Protein AF-A0A1L9V0K8-F1 (afdb_monomer)

Organism: Aspergillus brasiliensis (strain CBS 101740 / IMI 381727 / IBT 21946) (NCBI:txid767769)

Nearest PDB structures (foldseek):
  1f1a-assembly1_A-2  TM=9.279E-01  e=5.979E-10  Saccharomyces cerevisiae
  1f18-assembly1_A-2  TM=9.106E-01  e=4.936E-10  Saccharomyces cerevisiae
  1f1d-assembly1_A-2  TM=9.138E-01  e=9.966E-10  Saccharomyces cerevisiae
  1hl5-assembly6_F  TM=8.188E-01  e=9.318E-09  Homo sapiens
  7wwy-assembly1_B  TM=7.951E-01  e=3.575E-09  Canis lupus familiaris

InterPro domains:
  IPR001424 Superoxide dismutase, copper/zinc binding domain [PF00080] (11-53)
  IPR001424 Superoxide dismutase, copper/zinc binding domain [PF00080] (60-106)
  IPR018152 Superoxide dismutase, copper/zinc, binding site [PS00087] (31-41)
  IPR024134 Superoxide dismutase (Cu/Zn) / superoxide dismutase copper chaperone [PTHR10003] (60-106)
  IPR036423 Superoxide dismutase-like, copper/zinc binding domain superfamily [G3DSA:2.60.40.200] (2-54)
  IPR036423 Superoxide dismutase-like, copper/zinc binding domain superfamily [G3DSA:2.60.40.200] (55-107)
  IPR036423 Superoxide dismutase-like, copper/zinc binding domain superfamily [SSF49329] (10-106)

Solvent-accessible surface area (backbone atoms only — not comparable to full-atom values): 6485 Å² total; per-residue (Å²): 115,48,47,74,50,76,47,80,48,67,61,100,82,52,69,48,78,48,76,51,79,45,64,67,70,83,100,63,65,56,23,76,45,51,20,54,32,48,36,60,90,59,49,57,64,48,12,60,56,59,50,85,62,62,82,72,88,80,65,89,76,68,74,36,76,88,53,98,68,33,50,62,52,13,15,42,36,39,31,68,27,43,51,57,78,38,68,54,89,51,74,53,20,48,58,64,13,63,11,71,56,62,69,36,60,46,61,37,73,134

Mean predicted aligned error: 5.18 Å

Sequence (110 aa):
MVKAIATVRGDSKVITISWSLRGNDPNSERGFHIHEFGDNTNGCTSAGPHYRNSEGIIPDGLIKLNRSESIIGRTIVIHAGCDDLGRDENAESKRIGNAGARPACGKSCR

pLDDT: mean 85.57, std 12.68, range [39.44, 97.25]

Radius of gyration: 13.79 Å; Cα contacts (8 Å, |Δi|>4): 220; chains: 1; bounding box: 31×34×35 Å

Structure (mmCIF, N/CA/C/O backbone):
data_AF-A0A1L9V0K8-F1
#
_entry.id   AF-A0A1L9V0K8-F1
#
loop_
_atom_site.group_PDB
_atom_site.id
_atom_site.type_symbol
_atom_site.label_atom_id
_atom_site.label_alt_id
_atom_site.label_comp_id
_atom_site.label_asym_id
_atom_site.label_entity_id
_atom_site.label_seq_id
_atom_site.pdbx_PDB_ins_code
_atom_site.Cartn_x
_atom_site.Cartn_y
_atom_site.Cartn_z
_atom_site.occupancy
_atom_site.B_iso_or_equiv
_atom_site.auth_seq_id
_atom_site.auth_comp_id
_atom_site.auth_asym_id
_atom_site.auth_atom_id
_atom_site.pdbx_PDB_model_num
ATOM 1 N N . MET A 1 1 ? 5.185 -15.537 -4.599 1.00 71.75 1 MET A N 1
ATOM 2 C CA . MET A 1 1 ? 3.967 -14.789 -4.211 1.00 71.75 1 MET A CA 1
ATOM 3 C C . MET A 1 1 ? 4.287 -13.989 -2.959 1.00 71.75 1 MET A C 1
ATOM 5 O O . MET A 1 1 ? 4.724 -14.596 -1.984 1.00 71.75 1 MET A O 1
ATOM 9 N N . VAL A 1 2 ? 4.114 -12.665 -3.003 1.00 86.38 2 VAL A N 1
ATOM 10 C CA . VAL A 1 2 ? 4.322 -11.783 -1.843 1.00 86.38 2 VAL A CA 1
ATOM 11 C C . VAL A 1 2 ? 3.189 -12.005 -0.845 1.00 86.38 2 VAL A C 1
ATOM 13 O O . VAL A 1 2 ? 2.022 -12.070 -1.229 1.00 86.38 2 VAL A O 1
ATOM 16 N N . LYS A 1 3 ? 3.527 -12.144 0.436 1.00 85.75 3 LYS A N 1
ATOM 17 C CA . LYS A 1 3 ? 2.558 -12.206 1.534 1.00 85.75 3 LYS A CA 1
ATOM 18 C C . LYS A 1 3 ? 2.947 -11.200 2.602 1.00 85.75 3 LYS A C 1
ATOM 2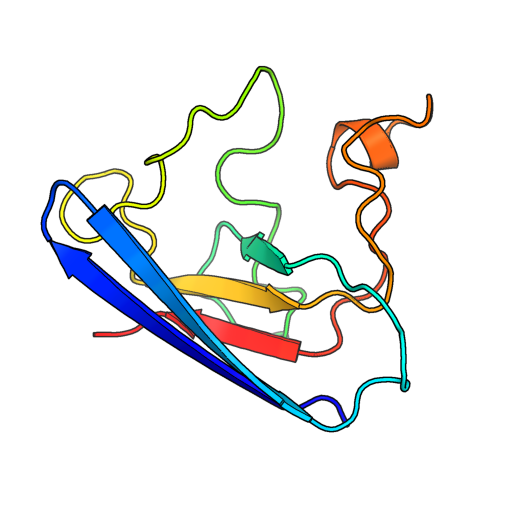0 O O . LYS A 1 3 ? 4.118 -11.105 2.969 1.00 85.75 3 LYS A O 1
ATOM 25 N N . ALA A 1 4 ? 1.948 -10.486 3.101 1.00 81.62 4 ALA A N 1
ATOM 26 C CA . ALA A 1 4 ? 2.107 -9.446 4.097 1.00 81.62 4 ALA A CA 1
ATOM 27 C C . ALA A 1 4 ? 1.038 -9.593 5.176 1.00 81.62 4 ALA A C 1
ATOM 29 O O . ALA A 1 4 ? -0.140 -9.755 4.864 1.00 81.62 4 ALA A O 1
ATOM 30 N N . ILE A 1 5 ? 1.448 -9.499 6.436 1.00 83.25 5 ILE A N 1
ATOM 31 C CA . ILE A 1 5 ? 0.541 -9.232 7.550 1.00 83.25 5 ILE A CA 1
ATOM 32 C C . ILE A 1 5 ? 0.935 -7.869 8.093 1.00 83.25 5 ILE A C 1
ATOM 34 O O . ILE A 1 5 ? 2.046 -7.720 8.593 1.00 83.25 5 ILE A O 1
ATOM 38 N N . ALA A 1 6 ? 0.038 -6.893 7.983 1.00 84.62 6 ALA A N 1
ATOM 39 C CA . ALA A 1 6 ? 0.196 -5.577 8.583 1.00 84.62 6 ALA A CA 1
ATOM 40 C C . ALA A 1 6 ? -0.763 -5.460 9.768 1.00 84.62 6 ALA A C 1
ATOM 42 O O . ALA A 1 6 ? -1.968 -5.659 9.635 1.00 84.62 6 ALA A O 1
ATOM 43 N N . THR A 1 7 ? -0.216 -5.152 10.935 1.00 83.38 7 THR A N 1
ATOM 44 C CA . THR A 1 7 ? -0.969 -4.880 12.153 1.00 83.38 7 THR A CA 1
ATOM 45 C C . THR A 1 7 ? -0.888 -3.393 12.437 1.00 83.38 7 THR A C 1
ATOM 47 O O . THR A 1 7 ? 0.205 -2.863 12.624 1.00 83.38 7 THR A O 1
ATOM 50 N N . VAL A 1 8 ? -2.039 -2.728 12.495 1.00 83.12 8 VAL A N 1
ATOM 51 C CA . VAL A 1 8 ? -2.129 -1.325 12.902 1.00 83.12 8 VAL A CA 1
ATOM 52 C C . VAL A 1 8 ? -2.694 -1.280 14.313 1.00 83.12 8 VAL A C 1
ATOM 54 O O . VAL A 1 8 ? -3.800 -1.757 14.559 1.00 83.12 8 VAL A O 1
ATOM 57 N N . ARG A 1 9 ? -1.925 -0.742 15.255 1.00 82.06 9 ARG A N 1
ATOM 58 C CA . ARG A 1 9 ? -2.306 -0.608 16.666 1.00 82.06 9 ARG A CA 1
ATOM 59 C C . ARG A 1 9 ? -2.009 0.801 17.131 1.00 82.06 9 ARG A C 1
ATOM 61 O O . ARG A 1 9 ? -1.045 1.398 16.682 1.00 82.06 9 ARG A O 1
ATOM 68 N N . GLY A 1 10 ? -2.800 1.319 18.055 1.00 73.69 10 GLY A N 1
ATOM 69 C CA . GLY A 1 10 ? -2.508 2.610 18.656 1.00 73.69 10 GLY A CA 1
ATOM 70 C C . GLY A 1 10 ? -3.733 3.293 19.228 1.00 73.69 10 GLY A C 1
ATOM 71 O O . GLY A 1 10 ? -4.869 2.899 18.955 1.00 73.69 10 GLY A O 1
ATOM 72 N N . ASP A 1 11 ? -3.476 4.317 20.029 1.00 68.75 11 ASP A N 1
ATOM 73 C CA . ASP A 1 11 ? -4.494 5.208 20.568 1.00 68.75 11 ASP A CA 1
ATOM 74 C C . ASP A 1 11 ? -4.603 6.488 19.719 1.00 68.75 11 ASP A C 1
ATOM 76 O O . ASP A 1 11 ? -4.013 6.619 18.648 1.00 68.75 11 ASP A O 1
ATOM 80 N N . SER A 1 12 ? -5.404 7.459 20.162 1.00 64.31 12 SER A N 1
ATOM 81 C CA . SER A 1 12 ? -5.626 8.700 19.410 1.00 64.31 12 SER A CA 1
ATOM 82 C C . SER A 1 12 ? -4.369 9.551 19.154 1.00 64.31 12 SER A C 1
ATOM 84 O O . SER A 1 12 ? -4.455 10.478 18.343 1.00 64.31 12 SER A O 1
ATOM 86 N N . LYS A 1 13 ? -3.249 9.288 19.845 1.00 70.38 13 LYS A N 1
ATOM 87 C CA . LYS A 1 13 ? -2.015 10.083 19.763 1.00 70.38 13 LYS A CA 1
ATOM 88 C C . LYS A 1 13 ? -0.916 9.393 18.964 1.00 70.38 13 LYS A C 1
ATOM 90 O O . LYS A 1 13 ? -0.260 10.074 18.183 1.00 70.38 13 LYS A O 1
ATOM 95 N N . VAL A 1 14 ? -0.727 8.084 19.132 1.00 76.00 14 VAL A N 1
ATOM 96 C CA . VAL A 1 14 ? 0.336 7.337 18.440 1.00 76.00 14 VAL A CA 1
ATOM 97 C C . VAL A 1 14 ? -0.245 6.100 17.776 1.00 76.00 14 VAL A C 1
ATOM 99 O O . VAL A 1 14 ? -0.842 5.257 18.443 1.00 76.00 14 VAL A O 1
ATOM 102 N N . ILE A 1 15 ? -0.025 5.981 16.466 1.00 79.94 15 ILE A N 1
ATOM 103 C CA . ILE A 1 15 ? -0.328 4.774 15.701 1.00 79.94 15 ILE A CA 1
ATOM 104 C C . ILE A 1 15 ? 0.975 4.075 15.329 1.00 79.94 15 ILE A C 1
ATOM 106 O O . ILE A 1 15 ? 1.855 4.651 14.700 1.00 79.94 15 ILE A O 1
ATOM 110 N N . THR A 1 16 ? 1.067 2.804 15.691 1.00 81.69 16 THR A N 1
ATOM 111 C CA . THR A 1 16 ? 2.127 1.884 15.307 1.00 81.69 16 THR A CA 1
ATOM 112 C C . THR A 1 16 ? 1.626 0.969 14.199 1.00 81.69 16 THR A C 1
ATOM 114 O O . THR A 1 16 ? 0.612 0.282 14.349 1.00 81.69 16 THR A O 1
ATOM 117 N N . ILE A 1 17 ? 2.369 0.917 13.096 1.00 82.75 17 ILE A N 1
ATOM 118 C CA . ILE A 1 17 ? 2.208 -0.117 12.076 1.00 82.75 17 ILE A CA 1
ATOM 119 C C . ILE A 1 17 ? 3.353 -1.108 12.245 1.00 82.75 17 ILE A C 1
ATOM 121 O O . ILE A 1 17 ? 4.519 -0.725 12.250 1.00 82.75 17 ILE A O 1
ATOM 125 N N . SER A 1 18 ? 3.024 -2.386 12.379 1.00 84.69 18 SER A N 1
ATOM 126 C CA . SER A 1 18 ? 3.992 -3.483 12.380 1.00 84.69 18 SER A CA 1
ATOM 127 C C . SER A 1 18 ? 3.684 -4.422 11.229 1.00 84.69 18 SER A C 1
ATOM 129 O O . SER A 1 18 ? 2.517 -4.695 10.954 1.00 84.69 18 SER A O 1
ATOM 131 N N . TRP A 1 19 ? 4.711 -4.945 10.567 1.00 83.06 19 TRP A N 1
ATOM 132 C CA . TRP A 1 19 ? 4.529 -5.828 9.421 1.00 83.06 19 TRP A CA 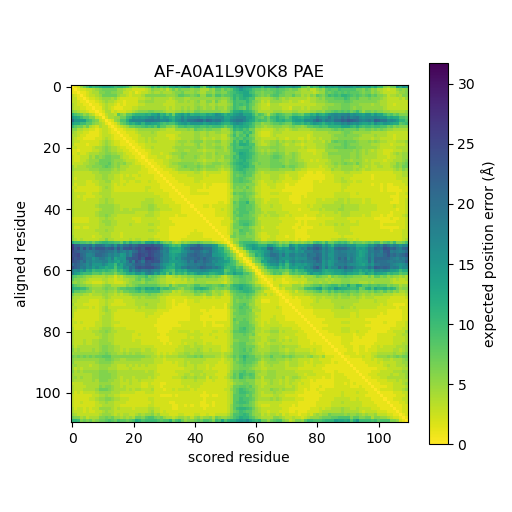1
ATOM 133 C C . TRP A 1 19 ? 5.391 -7.084 9.500 1.00 83.06 19 TRP A C 1
ATOM 135 O O . TRP A 1 19 ? 6.510 -7.072 10.007 1.00 83.06 19 TRP A O 1
ATOM 145 N N . SER A 1 20 ? 4.866 -8.175 8.945 1.00 87.06 20 SER A N 1
ATOM 146 C CA . SER A 1 20 ? 5.626 -9.373 8.594 1.00 87.06 20 SER A CA 1
ATOM 147 C C . SER A 1 20 ? 5.468 -9.616 7.098 1.00 87.06 20 SER A C 1
ATOM 149 O O . SER A 1 20 ? 4.357 -9.857 6.621 1.00 87.06 20 SER A O 1
ATOM 151 N N . LEU A 1 21 ? 6.573 -9.505 6.361 1.00 85.56 21 LEU A N 1
ATOM 152 C CA . LEU A 1 21 ? 6.618 -9.605 4.902 1.00 85.56 21 LEU A CA 1
ATOM 153 C C . LEU A 1 21 ? 7.435 -10.831 4.490 1.00 85.56 21 LEU A C 1
ATOM 155 O O . LEU A 1 21 ? 8.492 -11.101 5.059 1.00 85.56 21 LEU A O 1
ATOM 159 N N . ARG A 1 22 ? 6.955 -11.573 3.488 1.00 90.44 22 ARG A N 1
ATOM 160 C CA . ARG A 1 22 ? 7.678 -12.693 2.865 1.00 90.44 22 ARG A CA 1
ATOM 161 C C . ARG A 1 22 ? 7.454 -12.724 1.357 1.00 90.44 22 ARG A C 1
ATOM 163 O O . ARG A 1 22 ? 6.428 -12.259 0.863 1.00 90.44 22 ARG A O 1
ATOM 170 N N . GLY A 1 23 ? 8.391 -13.351 0.645 1.00 90.38 23 GLY A N 1
ATOM 171 C CA . GLY A 1 23 ? 8.293 -13.572 -0.801 1.00 90.38 23 GLY A CA 1
ATOM 172 C C . GLY A 1 23 ? 8.617 -12.343 -1.648 1.00 90.38 23 GLY A C 1
ATOM 173 O O . GLY A 1 23 ? 8.182 -12.296 -2.795 1.00 90.38 23 GLY A O 1
ATOM 174 N N . ASN A 1 24 ? 9.331 -11.373 -1.071 1.00 89.00 24 ASN A N 1
ATOM 175 C CA . ASN A 1 24 ? 9.900 -10.229 -1.771 1.00 89.00 24 ASN A CA 1
ATOM 176 C C . ASN A 1 24 ? 11.381 -10.476 -2.105 1.00 89.00 24 ASN A C 1
ATOM 178 O O . ASN A 1 24 ? 12.012 -11.323 -1.467 1.00 89.00 24 ASN A O 1
ATOM 182 N N . ASP A 1 25 ? 11.933 -9.713 -3.048 1.00 90.06 25 ASP A N 1
ATOM 183 C CA . ASP A 1 25 ? 13.355 -9.798 -3.381 1.00 90.06 25 ASP A CA 1
ATOM 184 C C . ASP A 1 25 ? 14.222 -9.375 -2.181 1.00 90.06 25 ASP A C 1
ATOM 186 O O . ASP A 1 25 ? 13.906 -8.376 -1.517 1.00 90.06 25 ASP A O 1
ATOM 190 N N . PRO A 1 26 ? 15.311 -10.104 -1.878 1.00 90.81 26 PRO A N 1
ATOM 191 C CA . PRO A 1 26 ? 16.238 -9.727 -0.817 1.00 90.81 26 PRO A CA 1
ATOM 192 C C . PRO A 1 26 ? 16.812 -8.321 -1.025 1.00 90.81 26 PRO A C 1
ATOM 194 O O . PRO A 1 26 ? 17.057 -7.915 -2.158 1.00 90.81 26 PRO A O 1
ATOM 197 N N . ASN A 1 27 ? 17.074 -7.606 0.074 1.00 89.88 27 ASN A N 1
ATOM 198 C CA . ASN A 1 27 ? 17.716 -6.281 0.075 1.00 89.88 27 ASN A CA 1
ATOM 199 C C . ASN A 1 27 ? 17.024 -5.238 -0.818 1.00 89.88 27 ASN A C 1
ATOM 201 O O . ASN A 1 27 ? 17.681 -4.353 -1.360 1.00 89.88 27 ASN A O 1
ATOM 205 N N . SER A 1 28 ? 15.708 -5.354 -0.989 1.00 89.56 28 SER A N 1
ATOM 206 C CA . SER A 1 28 ? 14.936 -4.437 -1.817 1.00 89.56 28 SER A CA 1
ATOM 207 C C . SER A 1 28 ? 13.977 -3.595 -0.984 1.00 89.56 28 SER A C 1
ATOM 209 O O . SER A 1 28 ? 13.342 -4.079 -0.043 1.00 89.56 28 SER A O 1
ATOM 211 N N . GLU A 1 29 ? 13.864 -2.326 -1.359 1.00 91.00 29 GLU A N 1
ATOM 212 C CA . GLU A 1 29 ? 12.876 -1.402 -0.816 1.00 91.00 29 GLU A CA 1
ATOM 213 C C . GLU A 1 29 ? 11.580 -1.476 -1.624 1.00 91.00 29 GLU A C 1
ATOM 215 O O . GLU A 1 29 ? 11.593 -1.773 -2.826 1.00 91.00 29 GLU A O 1
ATOM 220 N N . ARG A 1 30 ? 10.455 -1.229 -0.945 1.00 91.25 30 ARG A N 1
ATOM 221 C CA . ARG A 1 30 ? 9.105 -1.310 -1.512 1.00 91.25 30 ARG A CA 1
ATOM 222 C C . ARG A 1 30 ? 8.237 -0.167 -1.008 1.00 91.25 30 ARG A C 1
ATOM 224 O O . ARG A 1 30 ? 8.228 0.107 0.190 1.00 91.25 30 ARG A O 1
ATOM 231 N N . GLY A 1 31 ? 7.467 0.434 -1.910 1.00 91.31 31 GLY A N 1
ATOM 232 C CA . GLY A 1 31 ? 6.415 1.384 -1.565 1.00 91.31 31 GLY A CA 1
ATOM 233 C C . GLY A 1 31 ? 5.317 0.705 -0.747 1.00 91.31 31 GLY A C 1
ATOM 234 O O . GLY A 1 31 ? 4.944 -0.445 -1.006 1.00 91.31 31 GLY A O 1
ATOM 235 N N . PHE A 1 32 ? 4.800 1.408 0.255 1.00 90.62 32 PHE A N 1
ATOM 236 C CA . PHE A 1 32 ? 3.782 0.897 1.166 1.00 90.62 32 PHE A CA 1
ATOM 237 C C . PHE A 1 32 ? 2.755 1.985 1.442 1.00 90.62 32 PHE A C 1
ATOM 239 O O . PHE A 1 32 ? 3.047 2.970 2.120 1.00 90.62 32 PHE A O 1
ATOM 246 N N . HIS A 1 33 ? 1.544 1.805 0.918 1.00 91.44 33 HIS A N 1
ATOM 247 C CA . HIS A 1 33 ? 0.539 2.861 0.880 1.00 91.44 33 HIS A CA 1
ATOM 248 C C . HIS A 1 33 ? -0.806 2.383 1.400 1.00 91.44 33 HIS A C 1
ATOM 250 O O . HIS A 1 33 ? -1.173 1.212 1.297 1.00 91.44 33 HIS A O 1
ATOM 256 N N . ILE A 1 34 ? -1.578 3.325 1.928 1.00 91.50 34 ILE A N 1
ATOM 257 C CA . ILE A 1 34 ? -3.002 3.128 2.170 1.00 91.50 34 ILE A CA 1
ATOM 258 C C . ILE A 1 34 ? -3.726 3.633 0.932 1.00 91.50 34 ILE A C 1
ATOM 260 O O . ILE A 1 34 ? -3.494 4.750 0.479 1.00 91.50 34 ILE A O 1
ATOM 264 N N . HIS A 1 35 ? -4.601 2.805 0.395 1.00 93.38 35 HIS A N 1
ATOM 265 C CA . HIS A 1 35 ? -5.446 3.090 -0.746 1.00 93.38 35 HIS A CA 1
ATOM 266 C C . HIS A 1 35 ? -6.867 3.386 -0.295 1.00 93.38 35 HIS A C 1
ATOM 268 O O . HIS A 1 35 ? -7.305 2.958 0.773 1.00 93.38 35 HIS A O 1
ATOM 274 N N . GLU A 1 36 ? -7.573 4.166 -1.101 1.00 93.06 36 GLU A N 1
ATOM 275 C CA . GLU A 1 36 ? -8.839 4.776 -0.721 1.00 93.06 36 GLU A CA 1
ATOM 276 C C . GLU A 1 36 ? -9.905 3.749 -0.333 1.00 93.06 36 GLU A C 1
ATOM 278 O O . GLU A 1 36 ? -10.552 3.900 0.707 1.00 93.06 36 GLU A O 1
ATOM 283 N N . PHE A 1 37 ? -10.061 2.690 -1.120 1.00 95.12 37 PHE A N 1
ATOM 284 C CA . PHE A 1 37 ? -11.159 1.749 -0.959 1.00 95.12 37 PHE A CA 1
ATOM 285 C C . PHE A 1 37 ? -10.703 0.465 -0.273 1.00 95.12 37 PHE A C 1
ATOM 287 O O . PHE A 1 37 ? -9.701 -0.141 -0.646 1.00 95.12 37 PHE A O 1
ATOM 294 N N . GLY A 1 38 ? -11.485 0.002 0.704 1.00 95.62 38 GLY A N 1
ATOM 295 C CA . GLY A 1 38 ? -11.393 -1.355 1.251 1.00 95.62 38 GLY A CA 1
ATOM 296 C C . GLY A 1 38 ? -12.082 -2.382 0.371 1.00 95.62 38 GLY A C 1
ATOM 297 O O . GLY A 1 38 ? -12.938 -3.123 0.867 1.00 95.62 38 GLY A O 1
ATOM 298 N N . ASP A 1 39 ? -11.769 -2.356 -0.920 1.00 96.69 39 ASP A N 1
ATOM 299 C CA . ASP A 1 39 ? -12.334 -3.233 -1.932 1.00 96.69 39 ASP A CA 1
ATOM 300 C C . ASP A 1 39 ? -11.233 -4.110 -2.537 1.00 96.69 39 ASP A C 1
ATOM 302 O O . ASP A 1 39 ? -10.278 -3.627 -3.150 1.00 96.69 39 ASP A O 1
ATOM 306 N N . ASN A 1 40 ? -11.395 -5.421 -2.369 1.00 94.81 40 ASN A N 1
ATOM 307 C CA . ASN A 1 40 ? -10.490 -6.450 -2.872 1.00 94.81 40 ASN A CA 1
ATOM 308 C C . ASN A 1 40 ? -11.177 -7.363 -3.910 1.00 94.81 40 ASN A C 1
ATOM 310 O O . ASN A 1 40 ? -10.647 -8.428 -4.226 1.00 94.81 40 ASN A O 1
ATOM 314 N N . THR A 1 41 ? -12.355 -6.983 -4.427 1.00 97.25 41 THR A N 1
ATOM 315 C CA . THR A 1 41 ? -13.139 -7.782 -5.392 1.00 97.25 41 THR A CA 1
ATOM 316 C C . THR A 1 41 ? -12.410 -8.010 -6.714 1.00 97.25 41 THR A C 1
ATOM 318 O O . THR A 1 41 ? -12.599 -9.050 -7.339 1.00 97.25 41 THR A O 1
ATOM 321 N N . ASN A 1 42 ? -11.528 -7.086 -7.106 1.00 96.69 42 ASN A N 1
ATOM 322 C CA . ASN A 1 42 ? -10.627 -7.229 -8.249 1.00 96.69 42 ASN A CA 1
ATOM 323 C C . ASN A 1 42 ? -9.157 -7.141 -7.801 1.00 96.69 42 ASN A C 1
ATOM 325 O O . ASN A 1 42 ? -8.348 -6.377 -8.342 1.00 96.69 42 ASN A O 1
ATOM 329 N N . GLY A 1 43 ? -8.824 -7.879 -6.738 1.00 95.19 43 GLY A N 1
ATOM 330 C CA . GLY A 1 43 ? -7.493 -7.869 -6.137 1.00 95.19 43 GLY A CA 1
ATOM 331 C C . GLY A 1 43 ? -7.097 -6.475 -5.645 1.00 95.19 43 GLY A C 1
ATOM 332 O O . GLY A 1 43 ? -7.897 -5.752 -5.063 1.00 95.19 43 GLY A O 1
ATOM 333 N N . CYS A 1 44 ? -5.846 -6.079 -5.876 1.00 96.38 44 CYS A N 1
ATOM 334 C CA . CYS A 1 44 ? -5.332 -4.787 -5.409 1.00 96.38 44 CYS A CA 1
ATOM 335 C C . CYS A 1 44 ? -5.689 -3.610 -6.322 1.00 96.38 44 CYS A C 1
ATOM 337 O O . CYS A 1 44 ? -5.441 -2.455 -5.969 1.00 96.38 44 CYS A O 1
ATOM 339 N N . THR A 1 45 ? -6.271 -3.885 -7.490 1.00 96.44 45 THR A N 1
ATOM 340 C CA . THR A 1 45 ? -6.726 -2.859 -8.433 1.00 96.44 45 THR A CA 1
ATOM 341 C C . THR A 1 45 ? -7.942 -2.122 -7.881 1.00 96.44 45 THR A C 1
ATOM 343 O O . THR A 1 45 ? -7.969 -0.892 -7.898 1.00 96.44 45 THR A O 1
ATOM 346 N N . SER A 1 46 ? -8.906 -2.855 -7.313 1.00 97.25 46 SER A N 1
ATOM 347 C CA . SER A 1 46 ? -10.139 -2.287 -6.746 1.00 97.25 46 SER A CA 1
ATOM 348 C C . SER A 1 46 ? -9.908 -1.412 -5.510 1.00 97.25 46 SER A C 1
ATOM 350 O O . SER A 1 46 ? -10.765 -0.609 -5.163 1.00 97.25 46 SER A O 1
ATOM 352 N N . ALA A 1 47 ? -8.721 -1.473 -4.898 1.00 96.25 47 ALA A N 1
ATOM 353 C CA . ALA A 1 47 ? -8.345 -0.582 -3.803 1.00 96.25 47 ALA A CA 1
ATOM 354 C C . ALA A 1 47 ? -8.323 0.907 -4.215 1.00 96.25 47 ALA A C 1
ATOM 356 O O . ALA A 1 47 ? -8.411 1.787 -3.361 1.00 96.25 47 ALA A O 1
ATOM 357 N N . GLY A 1 48 ? -8.223 1.204 -5.518 1.00 94.56 48 GLY A N 1
ATOM 358 C CA . GLY A 1 48 ? -8.303 2.570 -6.040 1.00 94.56 48 GLY A CA 1
ATOM 359 C C . GLY A 1 48 ? -6.9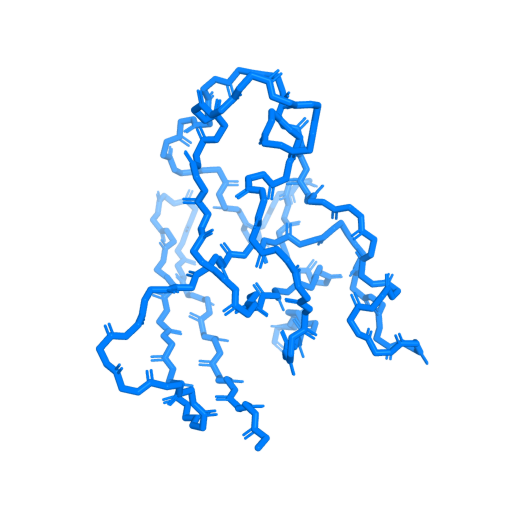95 3.364 -5.909 1.00 94.56 48 GLY A C 1
ATOM 360 O O . GLY A 1 48 ? -5.909 2.761 -5.925 1.00 94.56 48 GLY A O 1
ATOM 361 N N . PRO A 1 49 ? -7.054 4.707 -5.863 1.00 92.75 49 PRO A N 1
ATOM 362 C CA . PRO A 1 49 ? -5.880 5.567 -5.702 1.00 92.75 49 PRO A CA 1
ATOM 363 C C . PRO A 1 49 ? -5.332 5.518 -4.267 1.00 92.75 49 PRO A C 1
ATOM 365 O O . PRO A 1 49 ? -5.893 4.844 -3.401 1.00 92.75 49 PRO A O 1
ATOM 368 N N . HIS A 1 50 ? -4.224 6.222 -4.011 1.00 91.06 50 HIS A N 1
ATOM 369 C CA . HIS A 1 50 ? -3.760 6.456 -2.641 1.00 91.06 50 HIS A CA 1
ATOM 370 C C . HIS A 1 50 ? -4.863 7.160 -1.848 1.00 91.06 50 HIS A C 1
ATOM 372 O O . 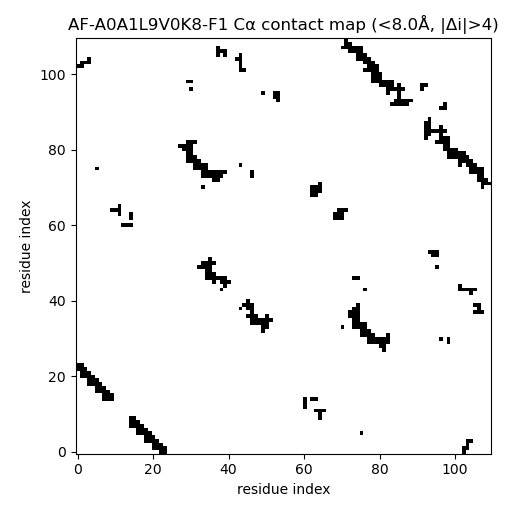HIS A 1 50 ? -5.562 8.016 -2.371 1.00 91.06 50 HIS A O 1
ATOM 378 N N . TYR A 1 51 ? -5.040 6.809 -0.583 1.00 89.00 51 TYR A N 1
ATOM 379 C CA . TYR A 1 51 ? -5.926 7.553 0.296 1.00 89.00 51 TYR A CA 1
ATOM 380 C C . TYR A 1 51 ? -5.252 8.882 0.654 1.00 89.00 51 TYR A C 1
ATOM 382 O O . TYR A 1 51 ? -4.187 8.873 1.267 1.00 89.00 51 TYR A O 1
ATOM 390 N N . ARG A 1 52 ? -5.891 10.010 0.306 1.00 76.62 52 ARG A N 1
ATOM 391 C CA . ARG A 1 52 ? -5.366 11.383 0.500 1.00 76.62 52 ARG A CA 1
ATOM 392 C C . ARG A 1 52 ? -4.108 11.683 -0.328 1.00 76.62 52 ARG A C 1
ATOM 394 O O . ARG A 1 52 ? -3.097 12.143 0.190 1.00 76.62 52 ARG A O 1
ATOM 401 N N . ASN A 1 53 ? -4.181 11.414 -1.621 1.00 63.22 53 ASN A N 1
ATOM 402 C CA . ASN A 1 53 ? -3.160 11.711 -2.621 1.00 63.22 53 ASN A CA 1
ATOM 403 C C . ASN A 1 53 ? -2.785 13.216 -2.657 1.00 63.22 53 ASN A C 1
ATOM 405 O O . ASN A 1 53 ? -3.580 14.053 -3.068 1.00 63.22 53 ASN A O 1
ATOM 409 N N . SER A 1 54 ? -1.557 13.505 -2.204 1.00 51.53 54 SER A N 1
ATOM 410 C CA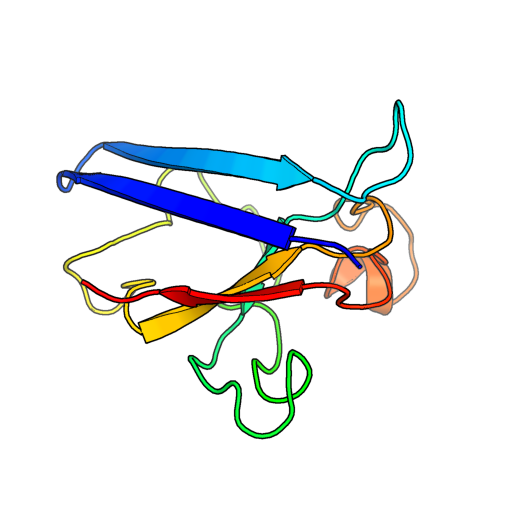 . SER A 1 54 ? -0.496 14.294 -2.863 1.00 51.53 54 SER A CA 1
ATOM 411 C C . SER A 1 54 ? -0.810 15.670 -3.487 1.00 51.53 54 SER A C 1
ATOM 413 O O . SER A 1 54 ? -0.467 15.912 -4.641 1.00 51.53 54 SER A O 1
ATOM 415 N N . GLU A 1 55 ? -1.307 16.619 -2.698 1.00 44.28 55 GLU A N 1
ATOM 416 C CA . GLU A 1 55 ? -0.775 17.990 -2.743 1.00 44.28 55 GLU A CA 1
ATOM 417 C C . GLU A 1 55 ? -0.427 18.411 -1.311 1.00 44.28 55 GLU A C 1
ATOM 419 O O . GLU A 1 55 ? -1.300 18.563 -0.458 1.00 44.28 55 GLU A O 1
ATOM 424 N N . GLY A 1 56 ? 0.871 18.554 -1.036 1.00 46.19 56 GLY A N 1
ATOM 425 C CA . GLY A 1 56 ? 1.378 19.026 0.250 1.00 46.19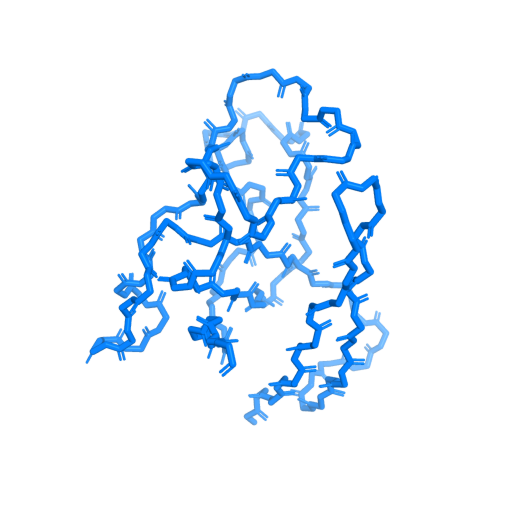 56 GLY A CA 1
ATOM 426 C C . GLY A 1 56 ? 2.035 17.958 1.127 1.00 46.19 56 GLY A C 1
ATOM 427 O O . GLY A 1 56 ? 1.846 16.752 0.976 1.00 46.19 56 GLY A O 1
ATOM 428 N N . ILE A 1 57 ? 2.858 18.451 2.052 1.00 39.44 57 ILE A N 1
ATOM 429 C CA . ILE A 1 57 ? 3.546 17.670 3.081 1.00 39.44 57 ILE A CA 1
ATOM 430 C C . ILE A 1 57 ? 2.485 16.945 3.918 1.00 39.44 57 ILE A C 1
ATOM 432 O O . ILE A 1 57 ? 1.600 17.588 4.476 1.00 39.44 57 ILE A O 1
ATOM 436 N N . ILE A 1 58 ? 2.583 15.619 4.016 1.00 46.19 58 ILE A N 1
ATOM 437 C CA . ILE A 1 58 ? 1.807 14.791 4.947 1.00 46.19 58 ILE A CA 1
ATOM 438 C C . ILE A 1 58 ? 2.534 14.865 6.299 1.00 46.19 58 ILE A C 1
ATOM 440 O O . ILE A 1 58 ? 3.578 14.227 6.442 1.00 46.19 58 ILE A O 1
ATOM 444 N N . PRO A 1 59 ? 2.067 15.655 7.287 1.00 47.81 59 PRO A N 1
ATOM 445 C CA . PRO A 1 59 ? 2.663 15.632 8.615 1.00 47.81 59 PRO A CA 1
ATOM 446 C C . PRO A 1 59 ? 2.496 14.250 9.257 1.00 47.81 59 PRO A C 1
ATOM 448 O O . PRO A 1 59 ? 1.491 13.560 9.054 1.00 47.81 59 PRO A O 1
ATOM 451 N N . ASP A 1 60 ? 3.486 13.869 10.059 1.00 51.34 60 ASP A N 1
ATOM 452 C CA . ASP A 1 60 ? 3.435 12.673 10.895 1.00 51.34 60 ASP A CA 1
ATOM 453 C C . ASP A 1 60 ? 2.147 12.653 11.754 1.00 51.34 60 ASP A C 1
ATOM 455 O O . ASP A 1 60 ? 1.658 13.690 12.209 1.00 51.34 60 ASP A O 1
ATOM 459 N N . GLY A 1 61 ? 1.547 11.471 11.935 1.00 62.22 61 GLY A N 1
ATOM 460 C CA . GLY A 1 61 ? 0.305 11.301 12.708 1.00 62.22 61 GLY A CA 1
ATOM 461 C C . GLY A 1 61 ? -1.024 11.389 11.934 1.00 62.22 61 GLY A C 1
ATOM 462 O O . GLY A 1 61 ? -2.082 11.487 12.567 1.00 62.22 61 GLY A O 1
ATOM 463 N N . LEU A 1 62 ? -1.021 11.323 10.597 1.00 68.75 62 LEU A N 1
ATOM 464 C CA . LEU A 1 62 ? -2.249 11.319 9.775 1.00 68.75 62 LEU A CA 1
ATOM 465 C C . LEU A 1 62 ? -2.999 9.980 9.732 1.00 68.75 62 LEU A C 1
ATOM 467 O O . LEU A 1 62 ? -4.184 9.949 9.395 1.00 68.75 62 LEU A O 1
ATOM 471 N N . ILE A 1 63 ? -2.363 8.879 10.129 1.00 80.19 63 ILE A N 1
ATOM 472 C CA . ILE A 1 63 ? -3.073 7.612 10.294 1.00 80.19 63 ILE A CA 1
ATOM 473 C C . ILE A 1 63 ? -3.957 7.723 11.532 1.00 80.19 63 ILE A C 1
ATOM 475 O O . ILE A 1 63 ? -3.475 7.920 12.645 1.00 80.19 63 ILE A O 1
ATOM 479 N N . LYS A 1 64 ? -5.271 7.607 11.338 1.00 83.44 64 LYS A N 1
ATOM 480 C CA . LYS A 1 64 ? -6.273 7.613 12.408 1.00 83.44 64 LYS A CA 1
ATOM 481 C C . LYS A 1 64 ? -7.052 6.301 12.380 1.00 83.44 64 LYS A C 1
ATOM 483 O O . LYS A 1 64 ? -7.243 5.713 11.320 1.00 83.44 64 LYS A O 1
ATOM 488 N N . LEU A 1 65 ? -7.535 5.859 13.542 1.00 85.31 65 LEU A N 1
ATOM 489 C CA . LEU A 1 65 ? -8.396 4.670 13.659 1.00 85.31 65 LEU A CA 1
ATOM 490 C C . LEU A 1 65 ? -9.845 5.004 14.059 1.00 85.31 65 LEU A C 1
ATOM 492 O O . LEU A 1 65 ? -10.759 4.245 13.742 1.00 85.31 65 LEU A O 1
ATOM 496 N N . ASN A 1 66 ? -10.080 6.157 14.699 1.00 81.56 66 ASN A N 1
ATOM 497 C CA . ASN A 1 66 ? -11.346 6.463 15.387 1.00 81.56 66 ASN A CA 1
ATOM 498 C C . ASN A 1 66 ? -11.991 7.807 14.985 1.00 81.56 66 ASN A C 1
ATOM 500 O O . ASN A 1 66 ? -12.786 8.352 15.744 1.00 81.56 66 ASN A O 1
ATOM 504 N N . ARG A 1 67 ? -11.634 8.384 13.831 1.00 79.31 67 ARG A N 1
ATOM 505 C CA . ARG A 1 67 ? -12.201 9.653 13.324 1.00 79.31 67 ARG A CA 1
ATOM 506 C C . ARG A 1 67 ? -12.650 9.507 11.868 1.00 79.31 67 ARG A C 1
ATOM 508 O O . ARG A 1 67 ? -12.446 8.448 11.281 1.00 79.31 67 ARG A O 1
ATOM 515 N N . SER A 1 68 ? -13.235 10.554 11.284 1.00 82.50 68 SER A N 1
ATOM 516 C CA . SER A 1 68 ? -13.667 10.576 9.872 1.00 82.50 68 SER A CA 1
ATOM 517 C C . SER A 1 68 ? -12.547 10.217 8.887 1.00 82.50 68 SER A C 1
ATOM 519 O O . SER A 1 68 ? -12.779 9.682 7.809 1.00 82.50 68 SER A O 1
ATOM 521 N N . GLU A 1 69 ? -11.307 10.445 9.304 1.00 83.19 69 GLU A N 1
ATOM 522 C CA . GLU A 1 69 ? -10.095 10.188 8.550 1.00 83.19 69 GLU A CA 1
ATOM 523 C C . GLU A 1 69 ? -9.586 8.752 8.707 1.00 83.19 69 GLU A C 1
ATOM 525 O O . GLU A 1 69 ? -8.497 8.446 8.219 1.00 83.19 69 GLU A O 1
ATOM 530 N N . SER A 1 70 ? -10.352 7.889 9.385 1.00 87.81 70 SER A N 1
ATOM 531 C CA . SER A 1 70 ? -9.935 6.538 9.730 1.00 87.81 70 SER A CA 1
ATOM 532 C C . SER A 1 70 ? -9.485 5.740 8.513 1.00 87.81 70 SER A C 1
ATOM 534 O O . SER A 1 70 ? -10.064 5.816 7.423 1.00 87.81 70 SER A O 1
ATOM 536 N N . ILE A 1 71 ? -8.438 4.952 8.731 1.00 89.62 71 ILE A N 1
ATOM 537 C CA . ILE A 1 71 ? -7.928 4.007 7.746 1.00 89.62 71 ILE A CA 1
ATOM 538 C C . ILE A 1 71 ? -8.578 2.629 7.891 1.00 89.62 71 ILE A C 1
ATOM 540 O O . ILE A 1 71 ? -8.286 1.754 7.085 1.00 89.62 71 ILE A O 1
ATOM 544 N N . ILE A 1 72 ? -9.423 2.413 8.912 1.00 90.75 72 ILE A N 1
ATOM 545 C CA . ILE A 1 72 ? -10.189 1.170 9.081 1.00 90.75 72 ILE A CA 1
ATOM 546 C C . ILE A 1 72 ? -11.157 1.026 7.909 1.00 90.75 72 ILE A C 1
ATOM 548 O O . ILE A 1 72 ? -11.872 1.963 7.566 1.00 90.75 72 ILE A O 1
ATOM 552 N N . GLY A 1 73 ? -11.195 -0.163 7.311 1.00 92.44 73 GLY A N 1
ATOM 553 C CA . GLY A 1 73 ? -12.013 -0.433 6.140 1.00 92.44 73 GLY A CA 1
ATOM 554 C C . GLY A 1 73 ? -11.425 0.117 4.844 1.00 92.44 73 GLY A C 1
ATOM 555 O O . GLY A 1 73 ? -12.127 0.094 3.841 1.00 92.44 73 GLY A O 1
ATOM 556 N N . ARG A 1 74 ? -10.171 0.582 4.852 1.00 93.62 74 ARG A N 1
ATOM 557 C CA . ARG A 1 74 ? -9.377 0.918 3.658 1.00 93.62 74 ARG A CA 1
ATOM 558 C C . ARG A 1 74 ? -8.375 -0.187 3.363 1.00 93.62 74 ARG A C 1
ATOM 560 O O . ARG A 1 74 ? -8.195 -1.082 4.184 1.00 93.62 74 ARG A O 1
ATOM 567 N N . THR A 1 75 ? -7.706 -0.138 2.221 1.00 94.62 75 THR A N 1
ATOM 568 C CA . THR A 1 75 ? -6.757 -1.190 1.840 1.00 94.62 75 THR A CA 1
ATOM 569 C C . THR A 1 75 ? -5.324 -0.721 1.998 1.00 94.62 75 THR A C 1
ATOM 571 O O . THR A 1 75 ? -4.953 0.339 1.516 1.00 94.62 75 THR A O 1
ATOM 574 N N . ILE A 1 76 ? -4.498 -1.526 2.654 1.00 92.94 76 ILE A N 1
ATOM 575 C CA . ILE A 1 76 ? -3.048 -1.348 2.668 1.00 92.94 76 ILE A CA 1
ATOM 576 C C . ILE A 1 76 ? -2.475 -2.126 1.483 1.00 92.94 76 ILE A C 1
ATOM 578 O O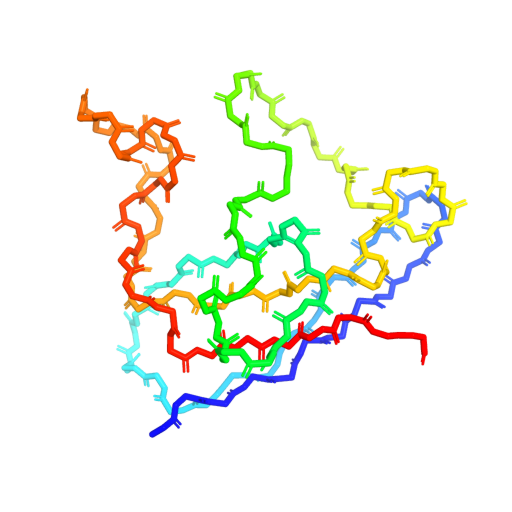 . ILE A 1 76 ? -2.846 -3.283 1.277 1.00 92.94 76 ILE A O 1
ATOM 582 N N . VAL A 1 77 ? -1.580 -1.508 0.718 1.00 94.12 77 VAL A N 1
ATOM 583 C CA . VAL A 1 77 ? -0.937 -2.083 -0.467 1.00 94.12 77 VAL A CA 1
ATOM 584 C C . VAL A 1 77 ? 0.575 -2.011 -0.307 1.00 94.12 77 VAL A C 1
ATOM 586 O O . VAL A 1 77 ? 1.121 -0.964 0.032 1.00 94.12 77 VAL A O 1
ATOM 589 N N . ILE A 1 78 ? 1.247 -3.127 -0.585 1.00 93.38 78 ILE A N 1
ATOM 590 C CA . ILE A 1 78 ? 2.688 -3.147 -0.834 1.00 93.38 78 ILE A CA 1
ATOM 591 C C . ILE A 1 78 ? 2.917 -3.190 -2.340 1.00 93.38 78 ILE A C 1
ATO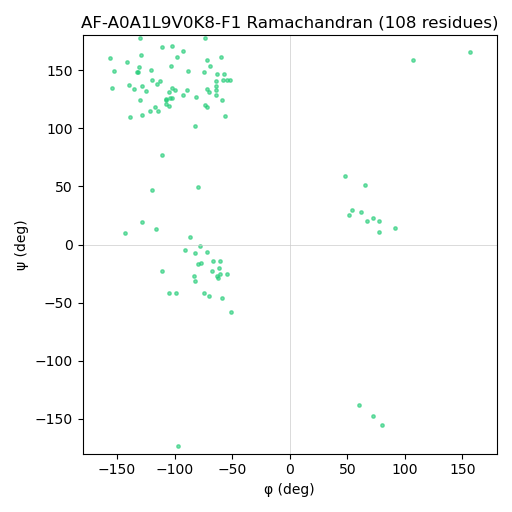M 593 O O . ILE A 1 78 ? 2.273 -3.965 -3.053 1.00 93.38 78 ILE A O 1
ATOM 597 N N . HIS A 1 79 ? 3.820 -2.343 -2.807 1.00 94.62 79 HIS A N 1
ATOM 598 C CA . HIS A 1 79 ? 4.184 -2.215 -4.208 1.00 94.62 79 HIS A CA 1
ATOM 599 C C . HIS A 1 79 ? 5.377 -3.103 -4.576 1.00 94.62 79 HIS A C 1
ATOM 601 O O . HIS A 1 79 ? 6.042 -3.661 -3.705 1.00 94.62 79 HIS A O 1
ATOM 607 N N . ALA A 1 80 ? 5.617 -3.276 -5.877 1.00 94.50 80 ALA A N 1
ATOM 608 C CA . ALA A 1 80 ? 6.733 -4.056 -6.411 1.00 94.50 80 ALA A CA 1
ATOM 609 C C . ALA A 1 80 ? 8.049 -3.263 -6.476 1.00 94.50 80 ALA A C 1
ATOM 611 O O . ALA A 1 80 ? 9.113 -3.869 -6.416 1.00 94.50 80 ALA A O 1
ATOM 612 N N . GLY A 1 81 ? 7.985 -1.937 -6.601 1.00 94.50 81 GLY A N 1
ATOM 613 C CA . GLY A 1 81 ? 9.128 -1.024 -6.611 1.00 94.50 81 GLY A CA 1
ATOM 614 C C . GLY A 1 81 ? 9.192 -0.155 -5.356 1.00 94.50 81 GLY A C 1
ATOM 615 O O . GLY A 1 81 ? 8.261 -0.150 -4.547 1.00 94.50 81 GLY A O 1
ATOM 616 N N . CYS A 1 82 ? 10.307 0.558 -5.194 1.00 94.06 82 CYS A N 1
ATOM 617 C CA . CYS A 1 82 ? 10.457 1.596 -4.174 1.00 94.06 82 CYS A CA 1
ATOM 618 C C . CYS A 1 82 ? 9.674 2.853 -4.587 1.00 94.06 82 CYS A C 1
ATOM 620 O O . CYS A 1 82 ? 9.521 3.108 -5.779 1.00 94.06 82 CYS A O 1
ATOM 622 N N . ASP A 1 83 ? 9.164 3.596 -3.607 1.00 93.81 83 ASP A N 1
ATOM 623 C CA . ASP A 1 83 ? 8.517 4.885 -3.845 1.00 93.81 83 ASP A CA 1
ATOM 624 C C . ASP A 1 83 ? 9.592 5.975 -3.994 1.00 93.81 83 ASP A C 1
ATOM 626 O O . ASP A 1 83 ? 10.470 6.105 -3.139 1.00 93.81 83 ASP A O 1
ATOM 630 N N . ASP A 1 84 ? 9.545 6.747 -5.078 1.00 94.06 84 ASP A N 1
ATOM 631 C CA . ASP A 1 84 ? 10.504 7.825 -5.351 1.00 94.06 84 ASP A CA 1
ATOM 632 C C . ASP A 1 84 ? 10.245 9.111 -4.540 1.00 94.06 84 ASP A C 1
ATOM 634 O O . ASP A 1 84 ? 11.006 10.080 -4.626 1.00 94.06 84 ASP A O 1
ATOM 638 N N . LEU A 1 85 ? 9.194 9.116 -3.718 1.00 90.69 85 LEU A N 1
ATOM 639 C CA . LEU A 1 85 ? 8.743 10.198 -2.849 1.00 90.69 85 LEU A CA 1
ATOM 640 C C . LEU A 1 85 ? 8.342 11.465 -3.611 1.00 90.69 85 LEU A C 1
ATOM 642 O O . LEU A 1 85 ? 8.462 12.578 -3.090 1.00 90.69 85 LEU A O 1
ATOM 646 N N . GLY A 1 86 ? 7.896 11.310 -4.856 1.00 90.62 86 GLY A N 1
ATOM 647 C CA . GLY A 1 86 ? 7.520 12.414 -5.724 1.00 90.62 86 GLY A CA 1
ATOM 648 C C . GLY A 1 86 ? 8.716 13.218 -6.222 1.00 90.62 86 GLY A C 1
ATOM 649 O O . GLY A 1 86 ? 8.565 14.406 -6.523 1.00 90.62 86 GLY A O 1
ATOM 650 N N . ARG A 1 87 ? 9.923 12.643 -6.256 1.00 91.31 87 ARG A N 1
ATOM 651 C CA . ARG A 1 87 ? 11.149 13.386 -6.603 1.00 91.31 87 ARG A CA 1
ATOM 652 C C . ARG A 1 87 ? 11.368 13.523 -8.101 1.00 91.31 87 ARG A C 1
ATOM 654 O O . ARG A 1 87 ? 11.843 14.574 -8.525 1.00 91.31 87 ARG A O 1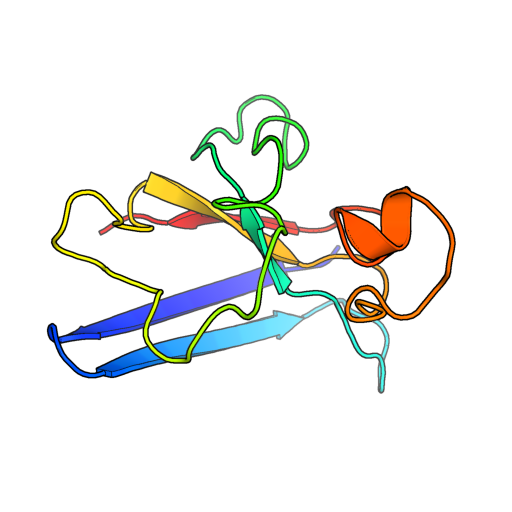
ATOM 661 N N . ASP A 1 88 ? 10.937 12.551 -8.892 1.00 92.25 88 ASP A N 1
ATOM 662 C CA . ASP A 1 88 ? 11.026 12.644 -10.349 1.00 92.25 88 ASP A CA 1
ATOM 663 C C . ASP A 1 88 ? 10.021 13.665 -10.907 1.00 92.25 88 ASP A C 1
ATOM 665 O O . ASP A 1 88 ? 9.023 13.997 -10.262 1.00 92.25 88 ASP A O 1
ATOM 669 N N . GLU A 1 89 ? 10.271 14.175 -12.114 1.00 92.31 89 GLU A N 1
ATOM 670 C CA . GLU A 1 89 ? 9.445 15.218 -12.748 1.00 92.31 89 GLU A CA 1
ATOM 671 C C . GLU A 1 89 ? 8.161 14.688 -13.398 1.00 92.31 89 GLU A C 1
ATOM 673 O O . GLU A 1 89 ? 7.246 15.457 -13.693 1.00 92.31 89 GLU A O 1
ATOM 678 N N . ASN A 1 90 ? 8.073 13.378 -13.629 1.00 92.25 90 ASN A N 1
ATOM 679 C CA . ASN A 1 90 ? 6.923 12.792 -14.302 1.00 92.25 90 ASN A CA 1
ATOM 680 C C . ASN A 1 90 ? 5.652 12.844 -13.426 1.00 92.25 90 ASN A C 1
ATOM 682 O O . ASN A 1 90 ? 5.697 12.867 -12.195 1.00 92.25 90 ASN A O 1
ATOM 686 N N . ALA A 1 91 ? 4.487 12.858 -14.078 1.00 90.88 91 ALA A N 1
ATOM 687 C CA . ALA A 1 91 ? 3.199 12.980 -13.392 1.00 90.88 91 ALA A CA 1
ATOM 688 C C . ALA A 1 91 ? 2.895 11.798 -12.452 1.00 90.88 91 ALA A C 1
ATOM 690 O O . ALA A 1 91 ? 2.150 11.949 -11.484 1.00 90.88 91 ALA A O 1
ATOM 691 N N . GLU A 1 92 ? 3.451 10.619 -12.731 1.00 89.88 92 GLU A N 1
ATOM 692 C CA . GLU A 1 92 ? 3.233 9.421 -11.926 1.00 89.88 92 GLU A CA 1
ATOM 693 C C . GLU A 1 92 ? 3.998 9.484 -10.595 1.00 89.88 92 GLU A C 1
ATOM 695 O O . GLU A 1 92 ? 3.394 9.231 -9.555 1.00 89.88 92 GLU A O 1
ATOM 700 N N . SER A 1 93 ? 5.244 9.961 -10.600 1.00 91.19 93 SER A N 1
ATOM 701 C CA . SER A 1 93 ? 6.051 10.297 -9.417 1.00 91.19 93 SER A CA 1
ATOM 702 C C . SER A 1 93 ? 5.279 11.207 -8.474 1.00 91.19 93 SER A C 1
ATOM 704 O O . SER A 1 93 ? 4.976 10.840 -7.339 1.00 91.19 93 SER A O 1
ATOM 706 N N . LYS A 1 94 ? 4.843 12.372 -8.974 1.00 88.19 94 LYS A N 1
ATOM 707 C CA . LYS A 1 94 ? 4.154 13.378 -8.149 1.00 88.19 94 LYS A CA 1
ATOM 708 C C . LYS A 1 94 ? 2.855 12.868 -7.529 1.00 88.19 94 LYS A C 1
ATOM 710 O O . LYS A 1 94 ? 2.421 13.399 -6.512 1.00 88.19 94 LYS A O 1
ATOM 715 N N . ARG A 1 95 ? 2.224 11.865 -8.144 1.00 85.56 95 ARG A N 1
ATOM 716 C CA . ARG A 1 95 ? 0.916 11.353 -7.729 1.00 85.56 95 ARG A CA 1
ATOM 717 C C . ARG A 1 95 ? 1.000 10.093 -6.867 1.00 85.56 95 ARG A C 1
ATOM 719 O O . ARG A 1 95 ? 0.202 9.932 -5.947 1.00 85.56 95 ARG A O 1
ATOM 726 N N . ILE A 1 96 ? 1.882 9.163 -7.228 1.00 88.00 96 ILE A N 1
ATOM 727 C CA . ILE A 1 96 ? 1.936 7.801 -6.674 1.00 88.00 96 ILE A CA 1
ATOM 728 C C . ILE A 1 96 ? 3.360 7.246 -6.503 1.00 88.00 96 ILE A C 1
ATOM 730 O O . ILE A 1 96 ? 3.508 6.049 -6.262 1.00 88.00 96 ILE A O 1
ATOM 734 N N . GLY A 1 97 ? 4.385 8.081 -6.673 1.00 92.00 97 GLY A N 1
ATOM 735 C CA . GLY A 1 97 ? 5.767 7.741 -6.344 1.00 92.00 97 GLY A CA 1
ATOM 736 C C . GLY A 1 97 ? 6.411 6.653 -7.204 1.00 92.00 97 GLY A C 1
ATOM 737 O O . GLY A 1 97 ? 7.352 6.009 -6.756 1.00 92.00 97 GLY A O 1
ATOM 738 N N . ASN A 1 98 ? 5.891 6.377 -8.407 1.00 94.12 98 ASN A N 1
ATOM 739 C CA . ASN A 1 98 ? 6.442 5.383 -9.346 1.00 94.12 98 ASN A CA 1
ATOM 740 C C . ASN A 1 98 ? 6.708 3.979 -8.763 1.00 94.12 98 ASN A C 1
ATOM 742 O O . ASN A 1 98 ? 7.496 3.204 -9.305 1.00 94.12 98 ASN A O 1
ATOM 746 N N . ALA A 1 99 ? 6.001 3.588 -7.699 1.00 94.94 99 ALA A N 1
ATOM 747 C CA . ALA A 1 99 ? 6.250 2.318 -7.016 1.00 94.94 99 ALA A CA 1
ATOM 748 C C . ALA A 1 99 ? 5.799 1.077 -7.829 1.00 94.94 99 ALA A C 1
ATOM 750 O O . ALA A 1 99 ? 6.057 -0.069 -7.451 1.00 94.94 99 ALA A O 1
ATOM 751 N N . GLY A 1 100 ? 5.125 1.274 -8.965 1.00 94.44 100 GLY A N 1
ATOM 752 C CA . GLY A 1 100 ? 4.763 0.214 -9.904 1.00 94.44 100 GLY A CA 1
ATOM 753 C C . GLY A 1 100 ? 3.646 -0.714 -9.409 1.00 94.44 100 GLY A C 1
ATOM 754 O O . GLY A 1 100 ? 2.711 -0.299 -8.716 1.00 94.44 100 GLY A O 1
ATOM 755 N N . ALA A 1 101 ? 3.721 -1.988 -9.813 1.00 95.44 101 ALA A N 1
ATOM 756 C CA . ALA A 1 101 ? 2.668 -2.987 -9.603 1.00 95.44 101 ALA A CA 1
ATOM 757 C C . ALA A 1 101 ? 2.337 -3.233 -8.118 1.00 95.44 101 ALA A C 1
ATOM 759 O O . ALA A 1 101 ? 3.136 -2.951 -7.230 1.00 95.44 101 ALA A O 1
ATOM 760 N N . ARG A 1 102 ? 1.157 -3.812 -7.855 1.00 95.81 102 ARG A N 1
ATOM 761 C CA . ARG A 1 102 ? 0.599 -4.048 -6.509 1.00 95.81 102 ARG A CA 1
ATOM 762 C C . ARG A 1 102 ? 0.570 -5.549 -6.167 1.00 95.81 102 ARG A C 1
ATOM 764 O O . ARG A 1 102 ? -0.485 -6.172 -6.289 1.00 95.81 102 ARG A O 1
ATOM 771 N N . PRO A 1 103 ? 1.706 -6.170 -5.799 1.00 94.69 103 PRO A N 1
ATOM 772 C CA . PRO A 1 103 ? 1.809 -7.618 -5.610 1.00 94.69 103 PRO A CA 1
ATOM 773 C C . PRO A 1 103 ? 1.020 -8.170 -4.417 1.00 94.69 103 PRO A C 1
ATOM 775 O O . PRO A 1 103 ? 0.715 -9.363 -4.409 1.00 94.69 103 PRO A O 1
ATOM 778 N N . ALA A 1 104 ? 0.709 -7.354 -3.406 1.00 94.69 104 ALA A N 1
ATOM 779 C CA . ALA A 1 104 ? -0.139 -7.768 -2.294 1.00 94.69 104 ALA A CA 1
ATOM 780 C C . ALA A 1 104 ? -0.870 -6.581 -1.661 1.00 94.69 104 ALA A C 1
ATOM 782 O O . ALA A 1 104 ? -0.378 -5.453 -1.626 1.00 94.69 104 ALA A O 1
ATOM 783 N N . CYS A 1 105 ? -2.054 -6.862 -1.129 1.00 94.94 105 CYS A N 1
ATOM 784 C CA . CYS A 1 105 ? -2.882 -5.888 -0.443 1.00 94.94 105 CYS A CA 1
ATOM 785 C C . CYS A 1 105 ? -3.844 -6.572 0.524 1.00 94.94 105 CYS A C 1
ATOM 787 O O . CYS A 1 105 ? -4.149 -7.758 0.387 1.00 94.94 105 CYS A O 1
ATOM 789 N N . GLY A 1 106 ? -4.358 -5.808 1.480 1.00 94.25 106 GLY A N 1
ATOM 790 C CA . GLY A 1 106 ? -5.348 -6.291 2.430 1.00 94.25 106 GLY A CA 1
ATOM 791 C C . GLY A 1 106 ? -6.198 -5.157 2.971 1.00 94.25 106 GLY A C 1
ATOM 792 O O . GLY A 1 106 ? -5.676 -4.106 3.348 1.00 94.25 106 GLY A O 1
ATOM 793 N N . LYS A 1 107 ? -7.510 -5.387 3.016 1.00 94.44 107 LYS A N 1
ATOM 794 C CA . LYS A 1 107 ? -8.441 -4.504 3.709 1.00 94.44 107 LYS A CA 1
ATOM 795 C C . LYS A 1 107 ? -8.123 -4.514 5.202 1.00 94.44 107 LYS A C 1
ATOM 797 O O . LYS A 1 107 ? -8.062 -5.576 5.817 1.00 94.44 107 LYS A O 1
ATOM 802 N N . SER A 1 108 ? -7.961 -3.337 5.788 1.00 89.50 108 SER A N 1
ATOM 803 C CA . SER A 1 108 ? -7.876 -3.181 7.230 1.00 89.50 108 SER A CA 1
ATOM 804 C C . SER A 1 108 ? -9.246 -3.459 7.856 1.00 89.50 108 SER A C 1
ATOM 806 O O . SER A 1 108 ? -10.284 -2.939 7.434 1.00 89.50 108 SER A O 1
ATOM 808 N N . CYS A 1 109 ? -9.257 -4.292 8.884 1.00 84.25 109 CYS A N 1
ATOM 809 C CA . CYS A 1 109 ? -10.438 -4.602 9.676 1.00 84.25 109 CYS A CA 1
ATOM 810 C C . CYS A 1 109 ? -10.121 -4.421 11.163 1.00 84.25 109 CYS A C 1
ATOM 812 O O . CYS A 1 109 ? -8.953 -4.302 11.540 1.00 84.25 109 CYS A O 1
ATOM 814 N N . ARG A 1 110 ? -11.172 -4.330 11.983 1.00 80.00 110 ARG A N 1
ATOM 815 C CA . ARG A 1 110 ? -11.041 -4.398 13.442 1.00 80.00 110 ARG A CA 1
ATOM 816 C C . ARG A 1 110 ? -10.866 -5.837 13.895 1.00 80.00 110 ARG A C 1
ATOM 818 O O . ARG A 1 110 ? -11.442 -6.716 13.218 1.00 80.00 110 ARG A O 1
#

Foldseek 3Di:
DKDKDWDWDDDLADIDIDMDIDDADPPAAKDKAWADALDCVVHCVVLHFGLPWADDDDDPRQADCPDPSHSQRHKIFIANHHFCCLPDPDPCNRTPRPRHHTPHMHHHHD

Secondary structure (DSSP, 8-state):
--EEEEEEEE-SS-EEEEEEEESSPTT----EEEES----TTTTTTT-SBTT-SSS---TT--BSSSTTB-TTSEEEE-SS---TT-SSSHHHHHHTT-----EEEE---